Protein AF-B8F0J9-F1 (afdb_monomer)

InterPro domains:
  IPR002596 Plasmid partition protein [NF033725] (5-89)
  IPR058550 Plasmid partition protein, putative, N-terminal domain [PF01672] (1-91)

Mean predicted aligned error: 4.64 Å

Solvent-accessible surface area (backbone atoms only — not comparable to full-atom values): 5116 Å² total; per-residue (Å²): 111,69,69,58,54,53,51,53,52,51,50,54,55,47,51,52,53,52,47,53,52,50,54,52,49,20,47,54,53,36,51,36,56,77,70,44,49,44,48,82,76,68,35,94,41,64,62,63,49,34,47,81,72,74,38,51,62,72,58,50,56,50,32,37,53,53,36,49,33,40,76,72,63,78,39,56,70,66,59,50,48,54,52,53,45,53,64,66,73,76,113

Structure (mmCIF, N/CA/C/O backbone):
data_AF-B8F0J9-F1
#
_entry.id   AF-B8F0J9-F1
#
loop_
_atom_site.group_PDB
_atom_site.id
_atom_site.type_symbol
_atom_site.label_atom_id
_atom_site.label_alt_id
_atom_site.label_comp_id
_atom_site.label_asym_id
_atom_site.label_entity_id
_atom_site.label_seq_id
_atom_site.pdbx_PDB_ins_code
_atom_site.Cartn_x
_atom_site.Cartn_y
_atom_site.Cartn_z
_atom_site.occupancy
_atom_site.B_iso_or_equiv
_atom_site.auth_seq_id
_atom_site.auth_comp_id
_atom_site.auth_asym_id
_atom_site.auth_atom_id
_atom_site.pdbx_PDB_model_num
ATOM 1 N N . MET A 1 1 ? 15.015 -10.814 -35.255 1.00 75.75 1 MET A N 1
ATOM 2 C CA . MET A 1 1 ? 15.433 -9.632 -34.467 1.00 75.75 1 MET A CA 1
ATOM 3 C C . MET A 1 1 ? 14.225 -8.802 -34.028 1.00 75.75 1 MET A C 1
ATOM 5 O O . MET A 1 1 ? 14.082 -8.574 -32.835 1.00 75.75 1 MET A O 1
ATOM 9 N N . GLU A 1 2 ? 13.296 -8.472 -34.932 1.00 90.56 2 GLU A N 1
ATOM 10 C CA . GLU A 1 2 ? 12.060 -7.721 -34.620 1.00 90.56 2 GLU A CA 1
ATOM 11 C C . GLU A 1 2 ? 11.212 -8.331 -33.493 1.00 90.56 2 GLU A C 1
ATOM 13 O O . GLU A 1 2 ? 10.816 -7.634 -32.563 1.00 90.56 2 GLU A O 1
ATOM 18 N N . ARG A 1 3 ? 10.998 -9.656 -33.502 1.00 93.19 3 ARG A N 1
ATOM 19 C CA . ARG A 1 3 ? 10.218 -10.329 -32.449 1.00 93.19 3 ARG A CA 1
ATOM 20 C C . ARG A 1 3 ? 10.825 -10.170 -31.053 1.00 93.19 3 ARG A C 1
ATOM 22 O O . ARG A 1 3 ? 10.084 -10.031 -30.087 1.00 93.19 3 ARG A O 1
ATOM 29 N N . PHE A 1 4 ? 12.150 -10.200 -30.942 1.00 91.50 4 PHE A N 1
ATOM 30 C CA . PHE A 1 4 ? 12.833 -10.035 -29.660 1.00 91.50 4 PHE A CA 1
ATOM 31 C C . PHE A 1 4 ? 12.686 -8.603 -29.132 1.00 91.50 4 PHE A C 1
ATOM 33 O O . PHE A 1 4 ? 12.358 -8.420 -27.963 1.00 91.50 4 PHE A O 1
ATOM 40 N N . LEU A 1 5 ? 12.838 -7.600 -30.004 1.00 94.19 5 LEU A N 1
ATOM 41 C CA . LEU A 1 5 ? 12.632 -6.193 -29.646 1.00 94.19 5 LEU A CA 1
ATOM 42 C C . LEU A 1 5 ? 11.194 -5.935 -29.176 1.00 94.19 5 LEU A C 1
ATOM 44 O O . LEU A 1 5 ? 11.001 -5.353 -28.113 1.00 94.19 5 LEU A O 1
ATOM 48 N N . PHE A 1 6 ? 10.205 -6.478 -29.890 1.00 94.31 6 PHE A N 1
ATOM 49 C CA . PHE A 1 6 ? 8.798 -6.417 -29.492 1.00 94.31 6 PHE A CA 1
ATOM 50 C C . PHE A 1 6 ? 8.541 -7.039 -28.109 1.00 94.31 6 PHE A C 1
ATOM 52 O O . PHE A 1 6 ? 7.802 -6.487 -27.296 1.00 94.31 6 PHE A O 1
ATOM 59 N N . LEU A 1 7 ? 9.144 -8.197 -27.814 1.00 94.88 7 LEU A N 1
ATOM 60 C CA . LEU A 1 7 ? 8.998 -8.837 -26.502 1.00 94.88 7 LEU A CA 1
ATOM 61 C C . LEU A 1 7 ? 9.653 -8.009 -25.388 1.00 94.88 7 LEU A C 1
ATOM 63 O O . LEU A 1 7 ? 9.055 -7.873 -24.322 1.00 94.88 7 LEU A O 1
ATOM 67 N N . LYS A 1 8 ? 10.825 -7.412 -25.642 1.00 91.44 8 LYS A N 1
ATOM 68 C CA . LYS A 1 8 ? 11.480 -6.481 -24.708 1.00 91.44 8 LYS A CA 1
ATOM 69 C C . LYS A 1 8 ? 10.595 -5.279 -24.387 1.00 91.44 8 LYS A C 1
ATOM 71 O O . LYS A 1 8 ? 10.433 -4.941 -23.220 1.00 91.44 8 LYS A O 1
ATOM 76 N N . GLU A 1 9 ? 10.003 -4.659 -25.402 1.00 90.00 9 GLU A N 1
ATOM 77 C CA . GLU A 1 9 ? 9.098 -3.522 -25.214 1.00 90.00 9 GLU A CA 1
ATOM 78 C C . GLU A 1 9 ? 7.861 -3.920 -24.400 1.00 90.00 9 GLU A C 1
ATOM 80 O O . GLU A 1 9 ? 7.496 -3.251 -23.433 1.00 90.00 9 GLU A O 1
ATOM 85 N N . ARG A 1 10 ? 7.261 -5.078 -24.708 1.00 93.44 10 ARG A N 1
ATOM 86 C CA . ARG A 1 10 ? 6.137 -5.607 -23.926 1.00 93.44 10 ARG A CA 1
ATOM 87 C C . ARG A 1 10 ? 6.490 -5.888 -22.467 1.00 93.44 10 ARG A C 1
ATOM 89 O O . ARG A 1 10 ? 5.633 -5.680 -21.612 1.00 93.44 10 ARG A O 1
ATOM 96 N N . LEU A 1 11 ? 7.704 -6.357 -22.178 1.00 90.38 11 LEU A N 1
ATOM 97 C CA . LEU A 1 11 ? 8.165 -6.565 -20.802 1.00 90.38 11 LEU A CA 1
ATOM 98 C C . LEU A 1 11 ? 8.227 -5.244 -20.030 1.00 90.38 11 LEU A C 1
ATOM 100 O O . LEU A 1 11 ? 7.654 -5.159 -18.948 1.00 90.38 11 LEU A O 1
ATOM 104 N N . VAL A 1 12 ? 8.824 -4.200 -20.615 1.00 86.62 12 VAL A N 1
ATOM 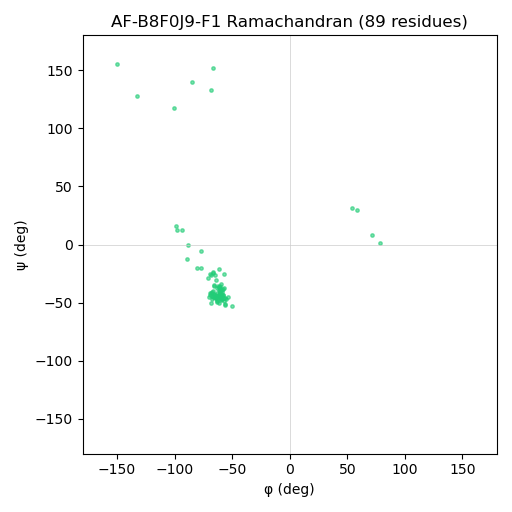105 C CA . VAL A 1 12 ? 8.878 -2.856 -20.009 1.00 86.62 12 VAL A CA 1
ATOM 106 C C . VAL A 1 12 ? 7.468 -2.340 -19.705 1.00 86.62 12 VAL A C 1
ATOM 108 O O . VAL A 1 12 ? 7.184 -1.938 -18.578 1.00 86.62 12 VAL A O 1
ATOM 111 N N . LEU A 1 13 ? 6.552 -2.431 -20.674 1.00 87.75 13 LEU A N 1
ATOM 112 C CA . LEU A 1 13 ? 5.162 -1.997 -20.500 1.00 87.75 13 LEU A CA 1
ATOM 113 C C . LEU A 1 13 ? 4.420 -2.794 -19.417 1.00 87.75 13 LEU A C 1
ATOM 115 O O . LEU A 1 13 ? 3.578 -2.242 -18.708 1.00 87.75 13 LEU A O 1
ATOM 119 N N . ASN A 1 14 ? 4.701 -4.092 -19.283 1.00 89.19 14 ASN A N 1
ATOM 120 C CA . ASN A 1 14 ? 4.112 -4.911 -18.226 1.00 89.19 14 ASN A CA 1
ATOM 121 C C . ASN A 1 14 ? 4.618 -4.478 -16.844 1.00 89.19 14 ASN A C 1
ATOM 123 O O . ASN A 1 14 ? 3.796 -4.295 -15.949 1.00 89.19 14 ASN A O 1
ATOM 127 N N . PHE A 1 15 ? 5.922 -4.230 -16.684 1.00 88.19 15 PHE A N 1
ATOM 128 C CA . PHE A 1 15 ? 6.477 -3.749 -15.416 1.00 88.19 15 PHE A CA 1
ATOM 129 C C . PHE A 1 15 ? 5.928 -2.376 -15.020 1.00 88.19 15 PHE A C 1
ATOM 131 O O . PHE A 1 15 ? 5.545 -2.191 -13.867 1.00 88.19 15 PHE A O 1
ATOM 138 N N . GLN A 1 16 ? 5.788 -1.440 -15.968 1.00 87.31 16 GLN A N 1
ATOM 139 C CA . GLN A 1 16 ? 5.125 -0.155 -15.704 1.00 87.31 16 GLN A CA 1
ATOM 140 C C . GLN A 1 16 ? 3.711 -0.367 -15.164 1.00 87.31 16 GLN A C 1
ATOM 142 O O . GLN A 1 16 ? 3.357 0.158 -14.109 1.00 87.31 16 GLN A O 1
ATOM 147 N N . LYS A 1 17 ? 2.909 -1.190 -15.853 1.00 89.19 17 LYS A N 1
ATOM 148 C CA . LYS A 1 17 ? 1.538 -1.506 -15.430 1.00 89.19 17 LYS A CA 1
ATOM 149 C C . LYS A 1 17 ? 1.493 -2.132 -14.038 1.00 89.19 17 LYS A C 1
ATOM 151 O O . LYS A 1 17 ? 0.586 -1.818 -13.273 1.00 89.19 17 LYS A O 1
ATOM 156 N N . GLU A 1 18 ? 2.434 -3.008 -13.700 1.00 90.06 18 GLU A N 1
ATOM 157 C CA . GLU A 1 18 ? 2.513 -3.605 -12.365 1.00 90.06 18 GLU A CA 1
ATOM 158 C C . GLU A 1 18 ? 2.848 -2.578 -11.280 1.00 90.06 18 GLU A C 1
ATOM 160 O O . GLU A 1 18 ? 2.219 -2.595 -10.222 1.00 90.06 18 GLU A O 1
ATOM 165 N N . ILE A 1 19 ? 3.786 -1.659 -11.532 1.00 90.06 19 ILE A N 1
ATOM 166 C CA . ILE A 1 19 ? 4.148 -0.615 -10.563 1.00 90.06 19 ILE A CA 1
ATOM 167 C C . ILE A 1 19 ? 2.981 0.352 -10.346 1.00 90.06 19 ILE A C 1
ATOM 169 O O . ILE A 1 19 ? 2.632 0.627 -9.199 1.00 90.06 19 ILE A O 1
ATOM 173 N N . HIS A 1 20 ? 2.319 0.797 -11.417 1.00 91.00 20 HIS A N 1
ATOM 174 C CA . HIS A 1 20 ? 1.133 1.650 -11.308 1.00 91.00 20 HIS A CA 1
ATOM 175 C C . HIS A 1 20 ? 0.030 0.994 -10.469 1.00 91.00 20 HIS A C 1
ATOM 177 O O . HIS A 1 20 ? -0.490 1.616 -9.546 1.00 91.00 20 HIS A O 1
ATOM 183 N N . LYS A 1 21 ? -0.263 -0.291 -10.714 1.00 93.62 21 LYS A N 1
ATOM 184 C CA . LYS A 1 21 ? -1.240 -1.050 -9.917 1.00 93.62 21 LYS A CA 1
ATOM 185 C C . LYS A 1 21 ? -0.842 -1.157 -8.445 1.00 93.62 21 LYS A C 1
ATOM 187 O O . LYS A 1 21 ? -1.708 -1.110 -7.574 1.00 93.62 21 LYS A O 1
ATOM 192 N N . LYS A 1 22 ? 0.455 -1.297 -8.143 1.00 92.31 22 LYS A N 1
ATOM 193 C CA . LYS A 1 22 ? 0.948 -1.306 -6.756 1.00 92.31 22 LYS A CA 1
ATOM 194 C C . LYS A 1 22 ? 0.726 0.043 -6.075 1.00 92.31 22 LYS A C 1
ATOM 196 O O . LYS A 1 22 ? 0.223 0.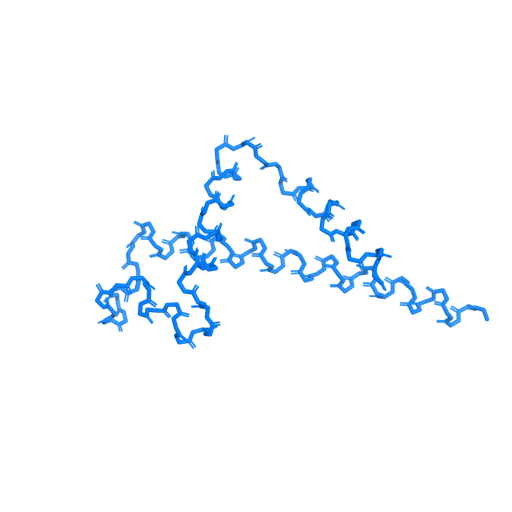053 -4.958 1.00 92.31 22 LYS A O 1
ATOM 201 N N . ILE A 1 23 ? 1.037 1.156 -6.743 1.00 93.25 23 ILE A N 1
ATOM 202 C CA . ILE A 1 23 ? 0.800 2.509 -6.210 1.00 93.25 23 ILE A CA 1
ATOM 203 C C . ILE A 1 23 ? -0.697 2.733 -5.955 1.00 93.25 23 ILE A C 1
ATOM 205 O O . ILE A 1 23 ? -1.084 3.181 -4.879 1.00 93.25 23 ILE A O 1
ATOM 209 N N . GLU A 1 24 ? -1.551 2.360 -6.908 1.00 95.38 24 GLU A N 1
ATOM 210 C CA . GLU A 1 24 ? -3.008 2.430 -6.750 1.00 95.38 24 GLU A CA 1
ATOM 211 C C . GLU A 1 24 ? -3.490 1.596 -5.552 1.00 95.38 24 GLU A C 1
ATOM 213 O O . GLU A 1 24 ? -4.250 2.083 -4.716 1.00 95.38 24 GLU A O 1
ATOM 218 N N . THR A 1 25 ? -2.969 0.373 -5.401 1.00 95.38 25 THR A N 1
ATOM 219 C CA . THR A 1 25 ? -3.264 -0.489 -4.246 1.00 95.38 25 THR A CA 1
ATOM 220 C C . THR A 1 25 ? -2.886 0.191 -2.927 1.00 95.38 25 THR A C 1
ATOM 222 O O . THR A 1 25 ? -3.662 0.148 -1.975 1.00 95.38 25 THR A O 1
ATOM 225 N N . MET A 1 26 ? -1.723 0.849 -2.858 1.00 95.62 26 MET A N 1
ATOM 226 C CA . MET A 1 26 ? -1.284 1.577 -1.660 1.00 95.62 26 MET A CA 1
ATOM 227 C C . MET A 1 26 ? -2.260 2.705 -1.296 1.00 95.62 26 MET A C 1
ATOM 229 O O . MET A 1 26 ? -2.636 2.830 -0.130 1.00 95.62 26 MET A O 1
ATOM 233 N N . LYS A 1 27 ? -2.721 3.480 -2.286 1.00 96.62 27 LYS A N 1
ATOM 234 C CA . LYS A 1 27 ? -3.692 4.570 -2.090 1.00 96.62 27 LYS A CA 1
ATOM 235 C C . LYS A 1 27 ? -5.048 4.059 -1.600 1.00 96.62 27 LYS A C 1
ATOM 237 O O . LYS A 1 27 ? -5.578 4.585 -0.625 1.00 96.62 27 LYS A O 1
ATOM 242 N N . ILE A 1 28 ? -5.570 2.994 -2.214 1.00 97.38 28 ILE A N 1
ATOM 243 C CA . ILE A 1 28 ? -6.832 2.358 -1.798 1.00 97.38 28 ILE A CA 1
ATOM 244 C C . ILE A 1 28 ? -6.735 1.869 -0.348 1.00 97.38 28 ILE A C 1
ATOM 246 O O . ILE A 1 28 ? -7.611 2.144 0.470 1.00 97.38 28 ILE A O 1
ATOM 250 N N . LEU A 1 29 ? -5.652 1.165 -0.007 1.00 97.38 29 LEU A N 1
ATOM 251 C CA . LEU A 1 29 ? -5.430 0.658 1.347 1.00 97.38 29 LEU A CA 1
ATOM 252 C C . LEU A 1 29 ? -5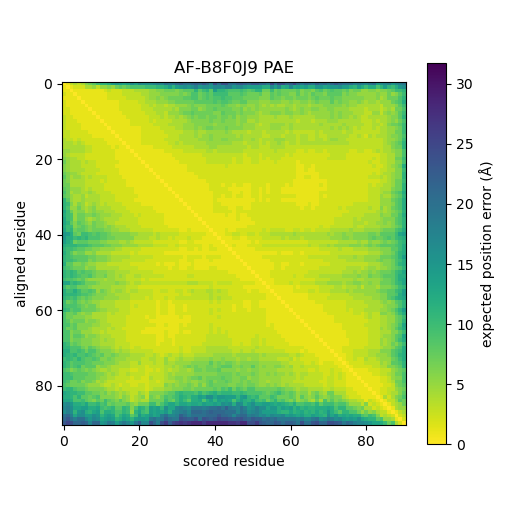.333 1.784 2.379 1.00 97.38 29 LEU A C 1
ATOM 254 O O . LEU A 1 29 ? -5.881 1.644 3.474 1.00 97.38 29 LEU A O 1
ATOM 258 N N . LYS A 1 30 ? -4.681 2.897 2.026 1.00 97.50 30 LYS A N 1
ATOM 259 C CA . LYS A 1 30 ? -4.624 4.093 2.867 1.00 97.50 30 LYS A CA 1
ATOM 260 C C . LYS A 1 30 ? -6.008 4.677 3.107 1.00 97.50 30 LYS A C 1
ATOM 262 O O . LYS A 1 30 ? -6.386 4.852 4.260 1.00 97.50 30 LYS A O 1
ATOM 267 N N . GLU A 1 31 ? -6.794 4.897 2.060 1.00 98.00 31 GLU A N 1
ATOM 268 C CA . GLU A 1 31 ? -8.143 5.444 2.212 1.00 98.00 31 GLU A CA 1
ATOM 269 C C . GLU A 1 31 ? -9.035 4.543 3.081 1.00 98.00 31 GLU A C 1
ATOM 271 O O . GLU A 1 31 ? -9.700 5.027 3.999 1.00 98.00 31 GLU A O 1
ATOM 276 N N . ILE A 1 32 ? -8.993 3.224 2.858 1.00 98.00 32 ILE A N 1
ATOM 277 C CA . ILE A 1 32 ? -9.720 2.247 3.679 1.00 98.00 32 ILE A CA 1
ATOM 278 C C . ILE A 1 32 ? -9.268 2.309 5.142 1.00 98.00 32 ILE A C 1
ATOM 280 O O . ILE A 1 32 ? -10.101 2.210 6.048 1.00 98.00 32 ILE A O 1
ATOM 284 N N . LYS A 1 33 ? -7.963 2.463 5.398 1.00 97.50 33 LYS A N 1
ATOM 285 C CA . LYS A 1 33 ? -7.422 2.553 6.757 1.00 97.50 33 LYS A CA 1
ATOM 286 C C . LYS A 1 33 ? -7.806 3.860 7.448 1.00 97.50 33 LYS A C 1
ATOM 288 O O . LYS A 1 33 ? -8.166 3.807 8.628 1.00 97.50 33 LYS A O 1
ATOM 293 N N . ASP A 1 34 ? -7.685 4.989 6.760 1.00 97.50 34 ASP A N 1
ATOM 294 C CA . ASP A 1 34 ? -7.887 6.334 7.309 1.00 97.50 34 ASP A CA 1
ATOM 295 C C . ASP A 1 34 ? -9.358 6.583 7.630 1.00 97.50 34 ASP A C 1
ATOM 297 O O . ASP A 1 34 ? -9.689 7.107 8.690 1.00 97.50 34 ASP A O 1
ATOM 301 N N . LYS A 1 35 ? -10.250 6.137 6.741 1.00 98.06 35 LYS A N 1
ATOM 302 C CA . LYS A 1 35 ? -11.704 6.253 6.914 1.00 98.06 35 LYS A CA 1
ATOM 303 C C . LYS A 1 35 ? -12.322 5.078 7.671 1.00 98.06 35 LYS A C 1
ATOM 305 O O . LYS A 1 35 ? -13.532 5.032 7.865 1.00 98.06 35 LYS A O 1
ATOM 310 N N . GLU A 1 36 ? -11.493 4.116 8.068 1.00 97.94 36 GLU A N 1
ATOM 311 C CA . GLU A 1 36 ? -11.888 2.886 8.751 1.00 97.94 36 GLU A CA 1
ATOM 312 C C . GLU A 1 36 ? -12.974 2.073 8.018 1.00 97.94 36 GLU A C 1
ATOM 314 O O . GLU A 1 36 ? -13.768 1.372 8.646 1.00 97.94 36 GLU A O 1
ATOM 319 N N . TYR A 1 37 ? -12.998 2.119 6.681 1.00 98.44 37 TYR A N 1
ATOM 320 C CA . TYR A 1 37 ? -14.018 1.453 5.860 1.00 98.44 37 TYR A CA 1
ATOM 321 C C . TYR A 1 37 ? -14.047 -0.066 6.014 1.00 98.44 37 TYR A C 1
ATOM 323 O O . TYR A 1 37 ? -15.089 -0.677 5.799 1.00 98.44 37 TYR A O 1
ATOM 331 N N . TYR A 1 38 ? -12.958 -0.679 6.478 1.00 97.88 38 TYR A N 1
ATOM 332 C CA . TYR A 1 38 ? -12.949 -2.095 6.845 1.00 97.88 38 TYR A CA 1
ATOM 333 C C . TYR A 1 38 ? -14.004 -2.445 7.912 1.00 97.88 38 TYR A C 1
ATOM 335 O O . TYR A 1 38 ? -14.472 -3.578 7.962 1.00 97.88 38 TYR A O 1
ATOM 343 N N . LYS A 1 39 ? -14.434 -1.487 8.743 1.00 97.94 39 LYS A N 1
ATOM 344 C CA . LYS A 1 39 ? -15.502 -1.708 9.729 1.00 97.94 39 LYS A CA 1
ATOM 345 C C . LYS A 1 39 ? -16.877 -1.893 9.084 1.00 97.94 39 LYS A C 1
ATOM 347 O O . LYS A 1 39 ? -17.728 -2.541 9.685 1.00 97.94 39 LYS A O 1
ATOM 352 N N . LEU A 1 40 ? -17.095 -1.354 7.879 1.00 97.19 40 LEU A N 1
ATOM 353 C CA . LEU A 1 40 ? -18.354 -1.517 7.140 1.00 97.19 40 LEU A CA 1
ATOM 354 C C . LEU A 1 40 ? -18.597 -2.979 6.748 1.00 97.19 40 LEU A C 1
ATOM 356 O O . LEU A 1 40 ? -19.745 -3.394 6.638 1.00 97.19 40 LEU A O 1
ATOM 360 N N . ASP A 1 41 ? -17.520 -3.752 6.607 1.00 94.94 41 ASP A N 1
ATOM 361 C CA . ASP A 1 41 ? -17.541 -5.190 6.320 1.00 94.94 41 ASP A CA 1
ATOM 362 C C . ASP A 1 41 ? -17.355 -6.039 7.599 1.00 94.94 41 ASP A C 1
ATOM 364 O O . ASP A 1 41 ? -17.018 -7.217 7.563 1.00 94.94 41 ASP A O 1
ATOM 368 N N . GLY A 1 42 ? -17.530 -5.428 8.779 1.00 97.19 42 GLY A N 1
ATOM 369 C CA . GLY A 1 42 ? -17.489 -6.115 10.074 1.00 97.19 42 GLY A CA 1
ATOM 370 C C . GLY A 1 42 ? -16.090 -6.444 10.615 1.00 97.19 42 GLY A C 1
ATOM 371 O O . GLY A 1 42 ? -15.982 -7.005 11.714 1.00 97.19 42 GLY A O 1
ATOM 372 N N . TYR A 1 43 ? -15.007 -6.076 9.920 1.00 98.12 43 TYR A N 1
ATOM 373 C CA . TYR A 1 43 ? -13.652 -6.317 10.421 1.00 98.12 43 TYR A CA 1
ATOM 374 C C . TYR A 1 43 ? -13.343 -5.464 11.653 1.00 98.12 43 TYR A C 1
ATOM 376 O O . TYR A 1 43 ? -13.511 -4.245 11.667 1.00 98.12 43 TYR A O 1
ATOM 384 N N . GLN A 1 44 ? -12.779 -6.109 12.676 1.00 97.12 44 GLN A N 1
ATOM 385 C CA . GLN A 1 44 ? -12.393 -5.449 13.929 1.00 97.12 44 GLN A CA 1
ATOM 386 C C . GLN A 1 44 ? -11.099 -4.637 13.802 1.00 97.12 44 GLN A C 1
ATOM 388 O O . GLN A 1 44 ? -10.823 -3.747 14.604 1.00 97.12 44 GLN A O 1
ATOM 393 N N . SER A 1 45 ? -10.279 -4.935 12.795 1.00 97.12 45 SER A N 1
ATOM 394 C CA . SER A 1 45 ? -9.039 -4.215 12.534 1.00 97.12 45 SER A CA 1
ATOM 395 C C . SER A 1 45 ? -8.697 -4.227 11.052 1.00 97.12 45 SER A C 1
ATOM 397 O O . SER A 1 45 ? -9.065 -5.145 10.319 1.00 97.12 45 SER A O 1
ATOM 399 N N . PHE A 1 46 ? -7.920 -3.229 10.636 1.00 97.38 46 PHE A N 1
ATOM 400 C CA . PHE A 1 46 ? -7.383 -3.157 9.282 1.00 97.38 46 PHE A CA 1
ATOM 401 C C . PHE A 1 46 ? -6.547 -4.391 8.919 1.00 97.38 46 PHE A C 1
ATOM 403 O O . PHE A 1 46 ? -6.636 -4.890 7.805 1.00 97.38 46 PHE A O 1
ATOM 410 N N . GLU A 1 47 ? -5.788 -4.930 9.878 1.00 95.62 47 GLU A N 1
ATOM 411 C CA . GLU A 1 47 ? -4.997 -6.145 9.672 1.00 95.62 47 GLU A CA 1
ATOM 412 C C . GLU A 1 47 ? -5.870 -7.350 9.300 1.00 95.62 47 GLU A C 1
ATOM 414 O O . GLU A 1 47 ? -5.481 -8.137 8.438 1.00 95.62 47 GLU A O 1
ATOM 419 N N . MET A 1 48 ? -7.039 -7.505 9.934 1.00 96.75 48 MET A N 1
ATOM 420 C CA . MET A 1 48 ? -7.965 -8.583 9.582 1.00 96.75 48 MET A CA 1
ATOM 421 C C . MET A 1 48 ? -8.476 -8.421 8.154 1.00 96.75 48 MET A C 1
ATOM 423 O O . MET A 1 48 ? -8.412 -9.378 7.395 1.00 96.75 48 MET A O 1
ATOM 427 N N . PHE A 1 49 ? -8.877 -7.207 7.774 1.00 97.62 49 PHE A N 1
ATOM 428 C CA . PHE A 1 49 ? -9.300 -6.901 6.408 1.00 97.62 49 PHE A CA 1
ATOM 429 C C . PHE A 1 49 ? -8.216 -7.243 5.375 1.00 97.62 49 PHE A C 1
ATOM 431 O O . PHE A 1 49 ? -8.490 -7.896 4.375 1.00 97.62 49 PHE A O 1
ATOM 438 N N . THR A 1 50 ? -6.957 -6.863 5.616 1.00 96.56 50 THR A N 1
ATOM 439 C CA . THR A 1 50 ? -5.883 -7.084 4.633 1.00 96.56 50 THR A CA 1
ATOM 440 C C . THR A 1 50 ? -5.542 -8.559 4.405 1.00 96.56 50 THR A C 1
ATOM 442 O O . THR A 1 50 ? -5.035 -8.911 3.337 1.00 96.56 50 THR A O 1
ATOM 445 N N . ARG A 1 51 ? -5.834 -9.439 5.374 1.00 95.44 51 ARG A N 1
ATOM 446 C CA . ARG A 1 51 ? -5.566 -10.882 5.253 1.00 95.44 51 ARG A CA 1
ATOM 447 C C . ARG A 1 51 ? -6.412 -11.537 4.163 1.00 95.44 51 ARG A C 1
ATOM 449 O O . ARG A 1 51 ? -5.891 -12.397 3.454 1.00 95.44 51 ARG A O 1
ATOM 456 N N . ASP A 1 52 ? -7.643 -11.079 3.964 1.00 96.19 52 ASP A N 1
ATOM 457 C CA . ASP A 1 52 ? -8.554 -11.611 2.942 1.00 96.19 52 ASP A CA 1
ATOM 458 C C . ASP A 1 52 ? -8.054 -11.325 1.517 1.00 96.19 52 ASP A C 1
ATOM 460 O O . ASP A 1 52 ? -8.287 -12.100 0.589 1.00 96.19 52 ASP A O 1
ATOM 464 N N . TYR A 1 53 ? -7.234 -10.283 1.362 1.00 93.94 53 TYR A N 1
ATOM 465 C CA . TYR A 1 53 ? -6.555 -9.931 0.112 1.00 93.94 53 TYR A CA 1
ATOM 466 C C . TYR A 1 53 ? -5.139 -10.515 0.003 1.00 93.94 53 TYR A C 1
ATOM 468 O O . TYR A 1 53 ? -4.380 -10.136 -0.887 1.00 93.94 53 TYR A O 1
ATOM 476 N N . LYS A 1 54 ? -4.769 -11.453 0.887 1.00 94.62 54 LYS A N 1
ATOM 477 C CA . LYS A 1 54 ? -3.432 -12.072 0.964 1.00 94.62 54 LYS A CA 1
ATOM 478 C C . LYS A 1 54 ? -2.301 -11.063 1.196 1.00 94.62 54 LYS A C 1
ATOM 480 O O . LYS A 1 54 ? -1.167 -11.299 0.783 1.00 94.62 54 LYS A O 1
ATOM 485 N N . ILE A 1 55 ? -2.595 -9.955 1.876 1.00 94.56 55 ILE A N 1
ATOM 486 C CA . ILE A 1 55 ? -1.606 -8.938 2.233 1.00 94.56 55 ILE A CA 1
ATOM 487 C C . ILE A 1 55 ? -1.217 -9.142 3.697 1.00 94.56 55 ILE A C 1
ATOM 489 O O . ILE A 1 55 ? -2.039 -9.035 4.609 1.00 94.56 55 ILE A O 1
ATOM 493 N N . ALA A 1 56 ? 0.058 -9.455 3.927 1.00 93.88 56 ALA A N 1
ATOM 494 C CA . ALA A 1 56 ? 0.590 -9.602 5.276 1.00 93.88 56 ALA A CA 1
ATOM 495 C C . ALA A 1 56 ? 0.599 -8.253 6.012 1.00 93.88 56 ALA A C 1
ATOM 497 O O . ALA A 1 56 ? 0.780 -7.202 5.398 1.00 93.88 56 ALA A O 1
ATOM 498 N N . LYS A 1 57 ? 0.493 -8.279 7.347 1.00 93.25 57 LYS A N 1
ATOM 499 C CA . LYS A 1 57 ? 0.513 -7.068 8.187 1.00 93.25 57 LYS A CA 1
ATOM 500 C C . LYS A 1 57 ? 1.694 -6.152 7.854 1.00 93.25 57 LYS A C 1
ATOM 502 O O . LYS A 1 57 ? 1.496 -4.971 7.600 1.00 93.25 57 LYS A O 1
ATOM 507 N N . SER A 1 58 ? 2.916 -6.684 7.846 1.00 94.12 58 SER A N 1
ATOM 508 C CA . SER A 1 58 ? 4.131 -5.904 7.570 1.00 94.12 58 SER A CA 1
ATOM 509 C C . SER A 1 58 ? 4.047 -5.168 6.232 1.00 94.12 58 SER A C 1
ATOM 511 O O . SER A 1 58 ? 4.284 -3.964 6.185 1.00 94.12 58 SER A O 1
ATOM 513 N N . GLN A 1 59 ? 3.621 -5.873 5.185 1.00 94.12 59 GLN A N 1
ATOM 514 C CA . GLN A 1 59 ? 3.439 -5.329 3.843 1.00 94.12 59 GLN A CA 1
ATOM 515 C C . GLN A 1 59 ? 2.337 -4.264 3.798 1.00 94.12 59 GLN A C 1
ATOM 517 O O . GLN A 1 59 ? 2.531 -3.209 3.204 1.00 94.12 59 GLN A O 1
ATOM 522 N N . ALA A 1 60 ? 1.201 -4.493 4.464 1.00 94.88 60 ALA A N 1
ATOM 523 C CA . ALA A 1 60 ? 0.119 -3.516 4.535 1.00 94.88 60 ALA A CA 1
ATOM 524 C C . ALA A 1 60 ? 0.587 -2.200 5.174 1.00 94.88 60 ALA A C 1
ATOM 526 O O . ALA A 1 60 ? 0.353 -1.127 4.627 1.00 94.88 60 ALA A O 1
ATOM 527 N N . TYR A 1 61 ? 1.295 -2.265 6.304 1.00 94.12 61 TYR A N 1
ATOM 528 C CA . TYR A 1 61 ? 1.811 -1.064 6.966 1.00 94.12 61 TYR A CA 1
ATOM 529 C C . TYR A 1 61 ? 2.955 -0.396 6.194 1.00 94.12 61 TYR A C 1
ATOM 531 O O . TYR A 1 61 ? 3.112 0.819 6.281 1.00 94.12 61 TYR A O 1
ATOM 539 N N . GLU A 1 62 ? 3.742 -1.147 5.425 1.00 94.88 62 GLU A N 1
ATOM 540 C CA . GLU A 1 62 ? 4.716 -0.573 4.493 1.0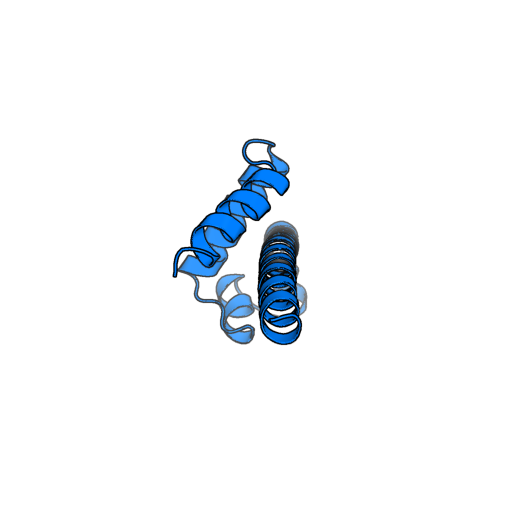0 94.88 62 GLU A CA 1
ATOM 541 C C . GLU A 1 62 ? 4.025 0.193 3.357 1.00 94.88 62 GLU A C 1
ATOM 543 O O . GLU A 1 62 ? 4.398 1.327 3.066 1.00 94.88 62 GLU A O 1
ATOM 548 N N . TYR A 1 63 ? 2.956 -0.367 2.786 1.00 95.00 63 TYR A N 1
ATOM 549 C CA . TYR A 1 63 ? 2.137 0.309 1.778 1.00 95.00 63 TYR A CA 1
ATOM 550 C C . TYR A 1 63 ? 1.536 1.614 2.300 1.00 95.00 63 TYR A C 1
ATOM 552 O O . TYR A 1 63 ? 1.587 2.622 1.599 1.00 95.00 63 TYR A O 1
ATOM 560 N N . LEU A 1 64 ? 1.056 1.629 3.547 1.00 97.06 64 LEU A N 1
ATOM 561 C CA . LEU A 1 64 ? 0.576 2.855 4.189 1.00 97.06 64 LEU A CA 1
ATOM 562 C C . LEU A 1 64 ? 1.681 3.912 4.324 1.00 97.06 64 LEU A C 1
ATOM 564 O O . LEU A 1 64 ? 1.442 5.081 4.041 1.00 97.06 64 LEU A O 1
ATOM 568 N N . LYS A 1 65 ? 2.899 3.518 4.719 1.00 95.56 65 LYS A N 1
ATOM 569 C CA . LYS A 1 65 ? 4.033 4.454 4.836 1.00 95.56 65 LYS A CA 1
ATOM 570 C C . LYS A 1 65 ? 4.386 5.094 3.498 1.00 95.56 65 LYS A C 1
ATOM 572 O O . LYS A 1 65 ? 4.620 6.296 3.450 1.00 95.56 65 LYS A O 1
ATOM 577 N N . ILE A 1 66 ? 4.421 4.300 2.427 1.00 93.31 66 ILE A N 1
ATOM 578 C CA . ILE A 1 66 ? 4.722 4.805 1.084 1.00 93.31 66 ILE A CA 1
ATOM 579 C C . ILE A 1 66 ? 3.606 5.741 0.612 1.00 93.31 66 ILE A C 1
ATOM 581 O O . ILE A 1 66 ? 3.902 6.832 0.138 1.00 93.31 66 ILE A O 1
ATOM 585 N N . ALA A 1 67 ? 2.337 5.362 0.795 1.00 94.88 67 ALA A N 1
ATOM 586 C CA . ALA A 1 67 ? 1.203 6.216 0.444 1.00 94.88 67 ALA A CA 1
ATOM 587 C C . ALA A 1 67 ? 1.221 7.555 1.201 1.00 94.88 67 ALA A C 1
ATOM 589 O O . ALA A 1 67 ? 1.022 8.595 0.585 1.00 94.88 67 ALA A O 1
ATOM 590 N N . ASN A 1 68 ? 1.536 7.550 2.502 1.00 95.25 68 ASN A N 1
ATOM 591 C CA . ASN A 1 68 ? 1.701 8.784 3.277 1.00 95.25 68 ASN A CA 1
ATOM 592 C C . ASN A 1 68 ? 2.823 9.662 2.715 1.00 95.25 68 ASN A C 1
ATOM 594 O O . ASN A 1 68 ? 2.628 10.855 2.530 1.00 95.25 68 ASN A O 1
ATOM 598 N N . ALA A 1 69 ? 3.978 9.075 2.394 1.00 94.31 69 ALA A N 1
ATOM 599 C CA . ALA A 1 69 ? 5.097 9.821 1.824 1.00 94.31 69 ALA A CA 1
ATOM 600 C C . ALA A 1 69 ? 4.768 10.424 0.443 1.00 94.31 69 ALA A C 1
ATOM 602 O O . ALA A 1 69 ? 5.296 11.483 0.105 1.00 94.31 69 ALA A O 1
ATOM 603 N N . ILE A 1 70 ? 3.898 9.774 -0.341 1.00 93.12 70 ILE A N 1
ATOM 604 C CA . ILE A 1 70 ? 3.364 10.326 -1.595 1.00 93.12 70 ILE A CA 1
ATOM 605 C C . ILE A 1 70 ? 2.432 11.510 -1.305 1.00 93.12 70 ILE A C 1
ATOM 607 O O . ILE A 1 70 ? 2.631 12.582 -1.872 1.00 93.12 70 ILE A O 1
ATOM 611 N N . ASP A 1 71 ? 1.459 11.346 -0.403 1.00 92.69 71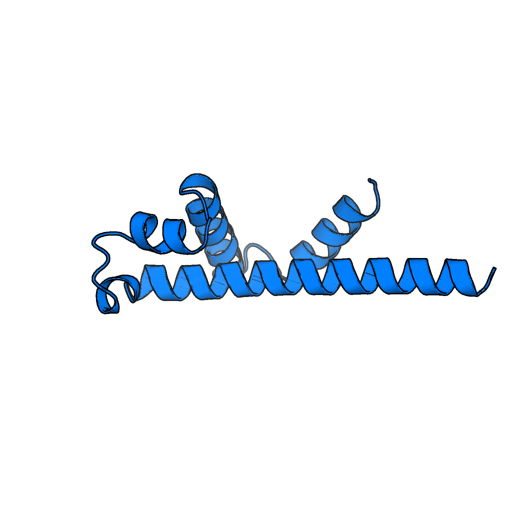 ASP A N 1
ATOM 612 C CA . ASP A 1 71 ? 0.500 12.402 -0.035 1.00 92.69 71 ASP A CA 1
ATOM 613 C C . ASP A 1 71 ? 1.202 13.640 0.559 1.00 92.69 71 ASP A C 1
ATOM 615 O O . ASP A 1 71 ? 0.805 14.775 0.300 1.00 92.69 71 ASP A O 1
ATOM 619 N N . GLU A 1 72 ? 2.277 13.432 1.324 1.00 94.69 72 GLU A N 1
ATOM 620 C CA . GLU A 1 72 ? 3.118 14.486 1.908 1.00 94.69 72 GLU A CA 1
ATOM 621 C C . GLU A 1 72 ? 4.087 15.121 0.890 1.00 94.69 72 GLU A C 1
ATOM 623 O O . GLU A 1 72 ? 4.791 16.079 1.211 1.00 94.69 72 GLU A O 1
ATOM 628 N N . GLY A 1 73 ? 4.155 14.594 -0.338 1.00 91.38 73 GLY A N 1
ATOM 629 C CA . GLY A 1 73 ? 5.059 15.061 -1.392 1.00 91.38 73 GLY A CA 1
ATOM 630 C C . GLY A 1 73 ? 6.537 14.719 -1.166 1.00 91.38 73 GLY A C 1
ATOM 631 O O . GLY A 1 73 ? 7.390 15.178 -1.929 1.00 91.38 73 GLY A O 1
ATOM 632 N N . LEU A 1 74 ? 6.853 13.905 -0.151 1.00 91.31 74 LEU A N 1
ATOM 633 C CA . LEU A 1 74 ? 8.208 13.431 0.158 1.00 91.31 74 LEU A CA 1
ATOM 634 C C . LEU A 1 74 ? 8.740 12.465 -0.906 1.00 91.31 74 LEU A C 1
ATOM 636 O O . LEU A 1 74 ? 9.952 12.342 -1.083 1.00 91.31 74 LEU A O 1
ATOM 640 N N . VAL A 1 75 ? 7.838 11.769 -1.602 1.00 89.75 75 VAL A N 1
ATOM 641 C CA . VAL A 1 75 ? 8.154 10.869 -2.711 1.00 89.75 75 VAL A CA 1
ATOM 642 C C . VAL A 1 75 ? 7.212 11.159 -3.874 1.00 89.75 75 VAL A C 1
ATOM 644 O O . VAL A 1 75 ? 5.997 11.143 -3.708 1.00 89.75 75 VAL A O 1
ATOM 647 N N . GLN A 1 76 ? 7.760 11.380 -5.068 1.00 91.62 76 GLN A N 1
ATOM 648 C CA . GLN A 1 76 ? 6.956 11.531 -6.279 1.00 91.62 76 GLN A CA 1
ATOM 649 C C . GLN A 1 76 ? 6.632 10.155 -6.874 1.00 91.62 76 GLN A C 1
ATOM 651 O O . GLN A 1 76 ? 7.492 9.277 -6.942 1.00 91.62 76 GLN A O 1
ATOM 656 N N . GLU A 1 77 ? 5.406 9.958 -7.363 1.00 86.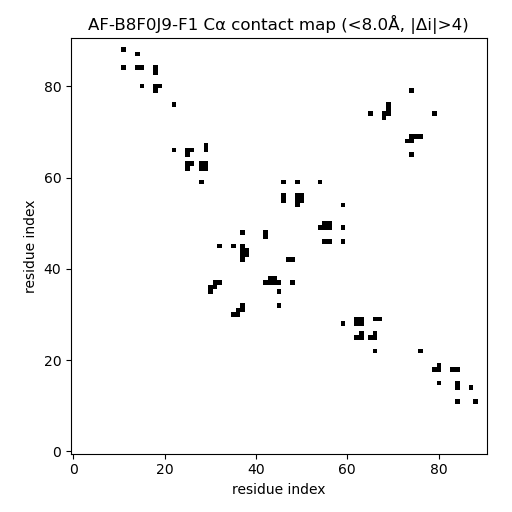75 77 GLU A N 1
ATOM 657 C CA . GLU A 1 77 ? 5.005 8.690 -7.997 1.00 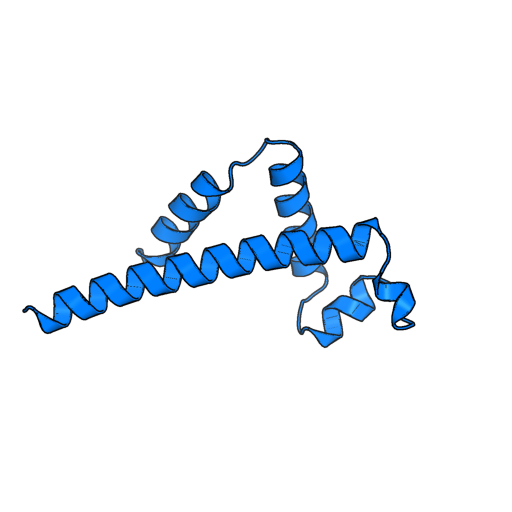86.75 77 GLU A CA 1
ATOM 658 C C . GLU A 1 77 ? 5.891 8.328 -9.192 1.00 86.75 77 GLU A C 1
ATOM 660 O O . GLU A 1 77 ? 6.259 7.165 -9.356 1.00 86.75 77 GLU A O 1
ATOM 665 N N . ASN A 1 78 ? 6.290 9.329 -9.984 1.00 85.81 78 ASN A N 1
ATOM 666 C CA . ASN A 1 78 ? 7.193 9.140 -11.119 1.00 85.81 78 ASN A CA 1
ATOM 667 C C . ASN A 1 78 ? 8.551 8.580 -10.677 1.00 85.81 78 ASN A C 1
ATOM 669 O O . ASN A 1 78 ? 9.055 7.661 -11.316 1.00 85.81 78 ASN A O 1
ATOM 673 N N . ASP A 1 79 ? 9.085 9.023 -9.534 1.00 86.81 79 ASP A N 1
ATOM 674 C CA . ASP A 1 79 ? 10.343 8.496 -8.996 1.00 86.81 79 ASP A CA 1
ATOM 675 C C . ASP A 1 79 ? 10.211 7.021 -8.592 1.00 86.81 79 ASP A C 1
ATOM 677 O O . ASP A 1 79 ? 11.151 6.239 -8.748 1.00 86.81 79 ASP A O 1
ATOM 681 N N . ILE A 1 80 ? 9.045 6.616 -8.072 1.00 85.62 80 ILE A N 1
ATOM 682 C CA . ILE A 1 80 ? 8.759 5.214 -7.727 1.00 85.62 80 ILE A CA 1
ATOM 683 C C . ILE A 1 80 ? 8.664 4.366 -8.995 1.00 85.62 80 ILE A C 1
ATOM 685 O O . ILE A 1 80 ? 9.193 3.254 -9.029 1.00 85.62 80 ILE A O 1
ATOM 689 N N . ILE A 1 81 ? 8.014 4.883 -10.038 1.00 85.00 81 ILE A N 1
ATOM 690 C CA . ILE A 1 81 ? 7.882 4.201 -11.329 1.00 85.00 81 ILE A CA 1
ATOM 691 C C . ILE A 1 81 ? 9.257 4.013 -11.967 1.00 85.00 81 ILE A C 1
ATOM 693 O O . ILE A 1 81 ? 9.604 2.895 -12.345 1.00 85.00 81 ILE A O 1
ATOM 697 N N . GLU A 1 82 ? 10.067 5.068 -12.030 1.00 82.81 82 GLU A N 1
ATOM 698 C CA . GLU A 1 82 ? 11.406 5.020 -12.616 1.00 82.81 82 GLU A CA 1
ATOM 699 C C . GLU A 1 82 ? 12.337 4.071 -11.851 1.00 82.81 82 GLU A C 1
ATOM 701 O O . GLU A 1 82 ? 12.943 3.183 -12.456 1.00 82.81 82 GLU A O 1
ATOM 706 N N . LYS A 1 83 ? 12.405 4.180 -10.517 1.00 82.44 83 LYS A N 1
ATOM 707 C CA . LYS A 1 83 ? 13.244 3.297 -9.684 1.00 82.44 83 LYS A CA 1
ATOM 708 C C . LYS A 1 83 ? 12.746 1.853 -9.690 1.00 82.44 83 LYS A C 1
ATOM 710 O O . LYS A 1 83 ? 13.546 0.921 -9.770 1.00 82.44 83 LYS A O 1
ATOM 715 N N . GLY A 1 84 ? 11.431 1.647 -9.629 1.00 76.19 84 GLY A N 1
ATOM 716 C CA . GLY A 1 84 ? 10.819 0.321 -9.705 1.00 76.19 84 GLY A CA 1
ATOM 717 C C . GLY A 1 84 ? 11.087 -0.359 -11.048 1.00 76.19 84 GLY A C 1
ATOM 718 O O . GLY A 1 84 ? 11.352 -1.562 -11.084 1.00 76.19 84 GLY A O 1
ATOM 719 N N . MET A 1 85 ? 11.092 0.406 -12.143 1.00 75.06 85 MET A N 1
ATOM 720 C CA . MET A 1 85 ? 11.470 -0.087 -13.465 1.00 75.06 85 MET A CA 1
ATOM 721 C C . MET A 1 85 ? 12.948 -0.453 -13.547 1.00 75.06 85 MET A C 1
ATOM 723 O O . MET A 1 85 ? 13.263 -1.537 -14.029 1.00 75.06 85 MET A O 1
ATOM 727 N N . GLN A 1 86 ? 13.846 0.409 -13.058 1.00 72.56 86 GLN A N 1
ATOM 728 C CA . GLN A 1 86 ? 15.282 0.119 -13.030 1.00 72.56 86 GLN A CA 1
ATOM 7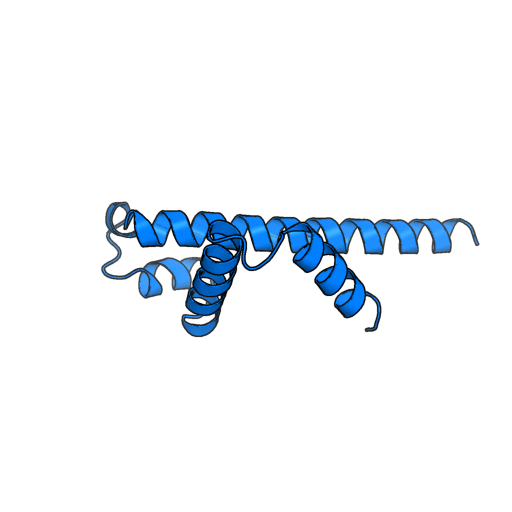29 C C . GLN A 1 86 ? 15.548 -1.188 -12.280 1.00 72.56 86 GLN A C 1
ATOM 731 O O . GLN A 1 86 ? 16.125 -2.108 -12.850 1.00 72.56 86 GLN A O 1
ATOM 736 N N . ASN A 1 87 ? 15.025 -1.328 -11.060 1.00 70.38 87 ASN A N 1
ATOM 737 C CA . ASN A 1 87 ? 15.209 -2.538 -10.260 1.00 70.38 87 ASN A CA 1
ATOM 738 C C . ASN A 1 87 ? 14.654 -3.798 -10.942 1.00 70.38 87 ASN A C 1
ATOM 740 O O . ASN A 1 87 ? 15.237 -4.860 -10.782 1.00 70.38 87 ASN A O 1
ATOM 744 N N . SER A 1 88 ? 13.563 -3.699 -11.709 1.00 61.81 88 SER A N 1
ATOM 745 C CA . SER A 1 88 ? 12.942 -4.854 -12.386 1.00 61.81 88 SER A CA 1
ATOM 746 C C . SER A 1 88 ? 13.641 -5.257 -13.692 1.00 61.81 88 SER A C 1
ATOM 748 O O . SER A 1 88 ? 13.461 -6.378 -14.154 1.00 61.81 88 SER A O 1
ATOM 750 N N . LEU A 1 89 ? 14.421 -4.354 -14.300 1.00 57.44 89 LEU A N 1
ATOM 751 C CA . LEU A 1 89 ? 15.169 -4.594 -15.543 1.00 57.44 89 LEU A CA 1
ATOM 752 C C . LEU A 1 89 ? 16.583 -5.153 -15.312 1.00 57.44 89 LEU A C 1
ATOM 754 O O . LEU A 1 89 ? 17.216 -5.591 -16.271 1.00 57.44 89 LEU A O 1
ATOM 758 N N . PHE A 1 90 ? 17.079 -5.116 -14.071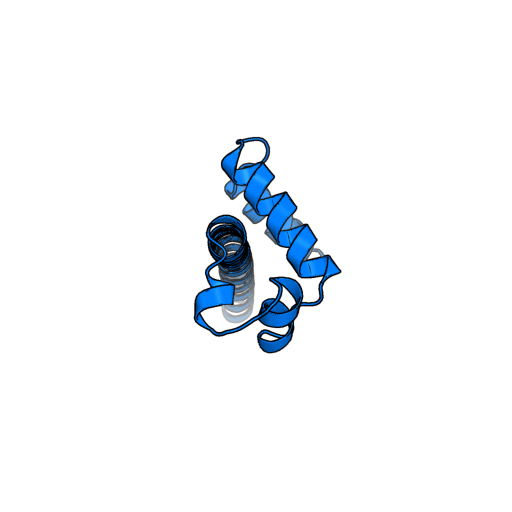 1.00 48.59 90 PHE A N 1
ATOM 759 C CA . PHE A 1 90 ? 18.396 -5.634 -13.676 1.00 48.59 90 PHE A CA 1
ATOM 760 C C . PHE A 1 90 ? 18.355 -7.048 -13.049 1.00 48.59 90 PHE A C 1
ATOM 762 O O . PHE A 1 90 ? 19.371 -7.492 -12.512 1.00 48.59 90 PHE A O 1
ATOM 769 N N . PHE A 1 91 ? 17.224 -7.759 -13.143 1.00 40.69 91 PHE A N 1
ATOM 770 C CA . PHE A 1 91 ? 17.098 -9.201 -12.866 1.00 40.69 91 PHE A CA 1
ATOM 771 C C . PHE A 1 91 ? 16.972 -9.996 -14.170 1.00 40.69 91 PHE A C 1
ATOM 773 O O . PHE A 1 91 ? 17.403 -11.170 -14.175 1.00 40.69 91 PHE A O 1
#

Sequence (91 aa):
MERFLFLKERLVLNFQKEIHKKIETMKILKEIKDKEYYKLDGYQSFEMFTRDYKIAKSQAYEYLKIANAIDEGLVQENDIIEKGMQNSLFF

Foldseek 3Di:
DVVVVVVVVVVLVVLLVVLVVLLVVLQVLLVCQVVVVVVVVVDPHSQVVVVVVVQHPVRSVVSPVVNVCCVVVVDPSVNSSVVSSVVVVVD

pLDDT: mean 90.57, std 10.21, range [40.69, 98.44]

Radius of gyration: 16.35 Å; Cα contacts (8 Å, |Δi|>4): 59; chains: 1; bounding box: 37×27×48 Å

Secondary structure (DSSP, 8-state):
-HHHHHHHHHHHHHHHHHHHHHHHHHHHHHHHHHTTGGGGGT-SSHHHHHHHTT--HHHHHHHHHHHHHHHTTSS-HHHHHHHHHHHHH--

Organism: NCBI:txid498743